Protein AF-B7MZT2-F1 (afdb_monomer_lite)

Radius of gyration: 22.97 Å; chains: 1; bounding box: 51×33×62 Å

Secondary structure (DSSP, 8-state):
-HHHHS--EEEEEEETTTEEEEEEESSS--TTS-SEE----------EETTEE--HHHHHHHHH--SHHHHHHHHHHTT--EEHHHHHHTS--S-HHHHHHHHHHTT---EEEEEEEEETTTTEEEEEEEEE-

Structure (mmCIF, N/CA/C/O backbone):
data_AF-B7MZT2-F1
#
_entry.id   AF-B7MZT2-F1
#
loop_
_atom_site.group_PDB
_atom_site.id
_atom_site.type_symbol
_atom_site.label_atom_id
_atom_site.label_alt_id
_atom_site.label_comp_id
_atom_site.label_asym_id
_atom_site.label_entity_id
_atom_site.label_seq_id
_atom_site.pdbx_PDB_ins_code
_atom_site.Cartn_x
_atom_site.Cartn_y
_atom_site.Cartn_z
_atom_site.occupancy
_atom_site.B_iso_or_equiv
_atom_site.auth_seq_id
_atom_site.auth_comp_id
_atom_site.auth_asym_id
_atom_site.auth_atom_id
_atom_site.pdbx_PDB_model_num
ATOM 1 N N . MET A 1 1 ? 39.550 -7.550 -25.923 1.00 56.19 1 MET A N 1
ATOM 2 C CA . MET A 1 1 ? 38.409 -6.864 -25.255 1.00 56.19 1 MET A CA 1
ATOM 3 C C . MET A 1 1 ? 37.109 -7.409 -25.860 1.00 56.19 1 MET A C 1
ATOM 5 O O . MET A 1 1 ? 37.140 -7.743 -27.030 1.00 56.19 1 MET A O 1
ATOM 9 N N . LEU A 1 2 ? 35.977 -7.519 -25.142 1.00 63.22 2 LEU A N 1
ATOM 10 C CA . LEU A 1 2 ? 34.744 -8.195 -25.635 1.00 63.22 2 LEU A CA 1
ATOM 11 C C . LEU A 1 2 ? 34.252 -7.719 -27.030 1.00 63.22 2 LEU A C 1
ATOM 13 O O . LEU A 1 2 ? 33.671 -8.492 -27.779 1.00 63.22 2 LEU A O 1
ATOM 17 N N . ARG A 1 3 ? 34.524 -6.456 -27.392 1.00 59.97 3 ARG A N 1
ATOM 18 C CA . ARG A 1 3 ? 34.238 -5.862 -28.716 1.00 59.97 3 ARG A CA 1
ATOM 19 C C . ARG A 1 3 ? 35.099 -6.381 -29.872 1.00 59.97 3 ARG A C 1
ATOM 21 O O . ARG A 1 3 ? 34.714 -6.207 -31.014 1.00 59.97 3 ARG A O 1
ATOM 28 N N . GLU A 1 4 ? 36.282 -6.909 -29.585 1.00 64.94 4 GLU A N 1
ATOM 29 C CA . GLU A 1 4 ? 37.230 -7.399 -30.599 1.00 64.94 4 GLU A CA 1
ATOM 30 C C . GLU A 1 4 ? 36.979 -8.873 -30.931 1.00 64.94 4 GLU A C 1
ATOM 32 O O . GLU A 1 4 ? 37.380 -9.351 -31.983 1.00 64.94 4 GLU A O 1
ATOM 37 N N . GLU A 1 5 ? 36.316 -9.591 -30.025 1.00 78.38 5 GLU A N 1
ATOM 38 C CA . GLU A 1 5 ? 36.052 -11.026 -30.133 1.00 78.38 5 GLU A CA 1
ATOM 39 C C . GLU A 1 5 ? 34.662 -11.316 -30.733 1.00 78.38 5 GLU A C 1
ATOM 41 O O . GLU A 1 5 ? 34.423 -12.396 -31.265 1.00 78.38 5 GLU A O 1
ATOM 46 N N . TRP A 1 6 ? 33.745 -10.343 -30.679 1.00 72.75 6 TRP A N 1
ATOM 47 C CA . TRP A 1 6 ? 32.377 -10.448 -31.187 1.00 72.75 6 TRP A CA 1
ATOM 48 C C . TRP A 1 6 ? 32.086 -9.235 -32.074 1.00 72.75 6 TRP A C 1
ATOM 50 O O . TRP A 1 6 ? 32.401 -8.111 -31.686 1.00 72.75 6 TRP A O 1
ATOM 60 N N . ASP A 1 7 ? 31.459 -9.445 -33.235 1.00 80.75 7 ASP A N 1
ATOM 61 C CA . ASP A 1 7 ? 31.070 -8.368 -34.159 1.00 80.75 7 ASP A CA 1
ATOM 62 C C . ASP A 1 7 ? 29.879 -7.566 -33.595 1.00 80.75 7 ASP A C 1
ATOM 64 O O . ASP A 1 7 ? 28.713 -7.746 -33.958 1.00 80.75 7 ASP A O 1
ATOM 68 N N . ILE A 1 8 ? 30.169 -6.734 -32.592 1.00 86.69 8 ILE A N 1
ATOM 69 C CA . ILE A 1 8 ? 29.177 -5.939 -31.872 1.00 86.69 8 ILE A CA 1
ATOM 70 C C . ILE A 1 8 ? 28.929 -4.646 -32.641 1.00 86.69 8 ILE A C 1
ATOM 72 O O . ILE A 1 8 ? 29.749 -3.727 -32.660 1.00 86.69 8 ILE A O 1
ATOM 76 N N . SER A 1 9 ? 27.724 -4.531 -33.180 1.00 88.81 9 SER A N 1
ATOM 77 C CA . SER A 1 9 ? 27.228 -3.305 -33.792 1.00 88.81 9 SER A CA 1
ATOM 78 C C . SER A 1 9 ? 26.638 -2.364 -32.735 1.00 88.81 9 SER A C 1
ATOM 80 O O . SER A 1 9 ? 26.063 -2.802 -31.734 1.00 88.81 9 SER A O 1
ATOM 82 N N . GLN A 1 10 ? 26.765 -1.053 -32.955 1.00 90.56 10 GLN A N 1
ATOM 83 C CA . GLN A 1 10 ? 26.242 -0.022 -32.052 1.00 90.56 10 GLN A CA 1
ATOM 84 C C . GLN A 1 10 ? 25.415 1.036 -32.791 1.00 90.56 10 GLN A C 1
ATOM 86 O O . GLN A 1 10 ? 25.746 1.419 -33.912 1.00 90.56 10 GLN A O 1
ATOM 91 N N . LYS A 1 11 ? 24.367 1.547 -32.137 1.00 92.94 11 LYS A N 1
ATOM 92 C CA . LYS A 1 11 ? 23.543 2.667 -32.620 1.00 92.94 11 LYS A CA 1
ATOM 93 C C . LYS A 1 11 ? 23.320 3.677 -31.500 1.00 92.94 11 LYS A C 1
ATOM 95 O O . LYS A 1 11 ? 23.052 3.286 -30.365 1.00 92.94 11 LYS A O 1
ATOM 100 N N . ASN A 1 12 ? 23.416 4.967 -31.813 1.00 93.81 12 ASN A N 1
ATOM 101 C CA . ASN A 1 12 ? 23.066 6.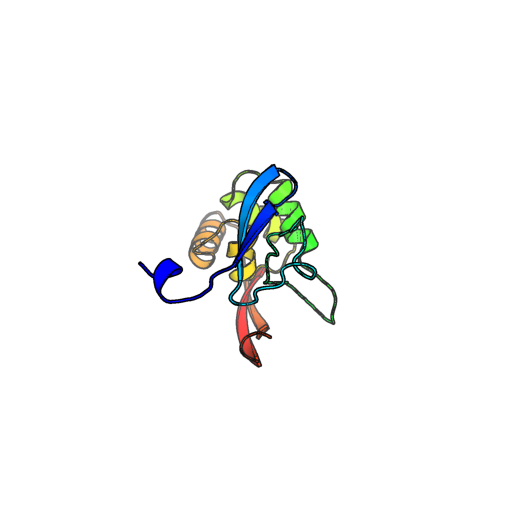030 -30.870 1.00 93.81 12 ASN A CA 1
ATOM 102 C C . ASN A 1 12 ? 21.557 6.030 -30.612 1.00 93.81 12 ASN A C 1
ATOM 104 O O . ASN A 1 12 ? 20.775 5.850 -31.542 1.00 93.81 12 ASN A O 1
ATOM 108 N N . ALA A 1 13 ? 21.158 6.253 -29.363 1.00 93.62 13 ALA A N 1
ATOM 109 C CA . ALA A 1 13 ? 19.755 6.317 -28.979 1.00 93.62 13 ALA A CA 1
ATOM 110 C C . ALA A 1 13 ? 19.504 7.386 -27.912 1.00 93.62 13 ALA A C 1
ATOM 112 O O . ALA A 1 13 ? 20.382 7.713 -27.103 1.00 93.62 13 ALA A O 1
ATOM 113 N N . VAL A 1 14 ? 18.278 7.905 -27.898 1.00 95.12 14 VAL A N 1
ATOM 114 C CA . VAL A 1 14 ? 17.786 8.839 -26.884 1.00 95.12 14 VAL A CA 1
ATOM 115 C C . VAL A 1 14 ? 16.881 8.101 -25.905 1.00 95.12 14 VAL A C 1
ATOM 117 O O . VAL A 1 14 ? 15.954 7.390 -26.283 1.00 95.12 14 VAL A O 1
ATOM 120 N N . PHE A 1 15 ? 17.132 8.292 -24.617 1.00 89.88 15 PHE A N 1
ATOM 121 C CA . PHE A 1 15 ? 16.386 7.684 -23.527 1.00 89.88 15 PHE A CA 1
ATOM 122 C C . PHE A 1 15 ? 15.559 8.738 -22.797 1.00 89.88 15 PHE A C 1
ATOM 124 O O . PHE A 1 15 ? 16.097 9.751 -22.335 1.00 89.88 15 PHE A O 1
ATOM 131 N N . ASN A 1 16 ? 14.256 8.481 -22.658 1.00 89.56 16 ASN A N 1
ATOM 132 C CA . ASN A 1 16 ? 13.301 9.355 -21.967 1.00 89.56 16 ASN A CA 1
ATOM 133 C C . ASN A 1 16 ? 13.365 10.815 -22.438 1.00 89.56 16 ASN A C 1
ATOM 135 O O . ASN A 1 16 ? 13.248 11.730 -21.623 1.00 89.56 16 ASN A O 1
ATOM 139 N N . ASP A 1 17 ? 13.607 11.009 -23.738 1.00 88.69 17 ASP A N 1
ATOM 140 C CA . ASP A 1 17 ? 13.710 12.308 -24.412 1.00 88.69 17 ASP A CA 1
ATOM 141 C C . ASP A 1 17 ? 14.777 13.257 -23.811 1.00 88.69 17 ASP A C 1
ATOM 143 O O . ASP A 1 17 ? 14.765 14.457 -24.070 1.00 88.69 17 ASP A O 1
ATOM 147 N N . LYS A 1 18 ? 15.699 12.740 -22.980 1.00 87.25 18 LYS A N 1
ATOM 148 C CA . LYS A 1 18 ? 16.632 13.563 -22.183 1.00 87.25 18 LYS A CA 1
ATOM 149 C C . LYS A 1 18 ? 18.064 13.051 -22.144 1.00 87.25 18 LYS A C 1
ATOM 151 O O . LYS A 1 18 ? 18.987 13.847 -22.007 1.00 87.25 18 LYS A O 1
ATOM 156 N N . ARG A 1 19 ? 18.273 11.734 -22.198 1.00 85.62 19 ARG A N 1
ATOM 157 C CA . ARG A 1 19 ? 19.596 11.132 -21.996 1.00 85.62 19 ARG A CA 1
ATOM 158 C C . ARG A 1 19 ? 20.087 10.487 -23.282 1.00 85.62 19 ARG A C 1
ATOM 160 O O . ARG A 1 19 ? 19.465 9.553 -23.771 1.00 85.62 19 ARG A O 1
ATOM 167 N N . PHE A 1 20 ? 21.221 10.952 -23.792 1.00 88.81 20 PHE A N 1
ATOM 168 C CA . PHE A 1 20 ? 21.914 10.300 -24.900 1.00 88.81 20 PHE A CA 1
ATOM 169 C C . PHE A 1 20 ? 22.658 9.053 -24.417 1.00 88.81 20 PHE A C 1
ATOM 171 O O . PHE A 1 20 ? 23.242 9.040 -23.330 1.00 88.81 20 PHE A O 1
ATOM 178 N N . GLY A 1 21 ? 22.642 8.006 -25.234 1.00 89.94 21 GLY A N 1
ATOM 179 C CA . GLY A 1 21 ? 23.441 6.804 -25.033 1.00 89.94 21 GLY A CA 1
ATOM 180 C C . GLY A 1 21 ? 23.540 5.985 -26.316 1.00 89.94 21 GLY A C 1
ATOM 181 O O . GLY A 1 21 ? 23.298 6.492 -27.410 1.00 89.94 21 GLY A O 1
ATOM 182 N N . CYS A 1 22 ? 23.896 4.711 -26.182 1.00 91.12 22 CYS A N 1
ATOM 183 C CA . CYS A 1 22 ? 23.990 3.784 -27.304 1.00 91.12 22 CYS A CA 1
ATOM 184 C C . CYS A 1 22 ? 23.369 2.430 -26.958 1.00 91.12 22 CYS A C 1
ATOM 186 O O . CYS A 1 22 ? 23.353 2.011 -25.798 1.00 91.12 22 CYS A O 1
ATOM 188 N N . VAL A 1 23 ? 22.855 1.760 -27.985 1.00 89.50 23 VAL A N 1
ATOM 189 C CA . VAL A 1 23 ? 22.386 0.377 -27.932 1.00 89.50 23 VAL A CA 1
ATOM 190 C C . VAL A 1 23 ? 23.389 -0.497 -28.665 1.00 89.50 23 VAL A C 1
ATOM 192 O O . VAL A 1 23 ? 23.812 -0.168 -29.773 1.00 89.50 23 VAL A O 1
ATOM 195 N N . TYR A 1 24 ? 23.742 -1.613 -28.034 1.00 90.06 24 TYR A N 1
ATOM 196 C CA . TYR A 1 24 ? 24.623 -2.637 -28.578 1.00 90.06 24 TYR A CA 1
ATOM 197 C C . TYR A 1 24 ? 23.813 -3.829 -29.072 1.00 90.06 24 TYR A C 1
ATOM 199 O O . TYR A 1 24 ? 22.808 -4.198 -28.465 1.00 90.06 24 TYR A O 1
ATOM 207 N N . SER A 1 25 ? 24.258 -4.443 -30.161 1.00 85.38 25 SER A N 1
ATOM 208 C CA . SER A 1 25 ? 23.606 -5.601 -30.761 1.00 85.38 25 SER A CA 1
ATOM 209 C C . SER A 1 25 ? 24.641 -6.530 -31.377 1.00 85.38 25 SER A C 1
ATOM 211 O O . SER A 1 25 ? 25.619 -6.077 -31.963 1.00 85.38 25 SER A O 1
ATOM 213 N N . LEU A 1 26 ? 24.379 -7.833 -31.296 1.00 87.62 26 LEU A N 1
ATOM 214 C CA . LEU A 1 26 ? 25.132 -8.859 -32.026 1.00 87.62 26 LEU A CA 1
ATOM 215 C C . LEU A 1 26 ? 24.684 -8.987 -33.491 1.00 87.62 26 LEU A C 1
ATOM 217 O O . LEU A 1 26 ? 25.251 -9.757 -34.256 1.00 87.62 26 LEU A O 1
ATOM 221 N N . LYS A 1 27 ? 23.620 -8.278 -33.884 1.00 85.56 27 LYS A N 1
ATOM 222 C CA . LYS A 1 27 ? 23.162 -8.215 -35.274 1.00 85.56 27 LYS A CA 1
ATOM 223 C C . LYS A 1 27 ? 23.875 -7.077 -35.992 1.00 85.56 27 LYS A C 1
ATOM 225 O O . LYS A 1 27 ? 23.809 -5.946 -35.518 1.00 85.56 27 LYS A O 1
ATOM 230 N N . ALA A 1 28 ? 24.409 -7.368 -37.177 1.00 82.69 28 ALA A N 1
ATOM 231 C CA . ALA A 1 28 ? 25.021 -6.377 -38.062 1.00 82.69 28 ALA A CA 1
ATOM 232 C C . ALA A 1 28 ? 24.039 -5.271 -38.497 1.00 82.69 28 ALA A C 1
ATOM 234 O O . ALA A 1 28 ? 24.395 -4.100 -38.598 1.00 82.69 28 ALA A O 1
ATOM 235 N N . SER A 1 29 ? 22.770 -5.625 -38.736 1.00 87.88 29 SER A N 1
ATOM 236 C CA . SER A 1 29 ? 21.737 -4.643 -39.083 1.00 87.88 29 SER A CA 1
ATOM 237 C C . SER A 1 29 ? 21.049 -4.095 -37.838 1.00 87.88 29 SER A C 1
ATOM 239 O O . SER A 1 29 ? 20.490 -4.847 -37.036 1.00 87.88 29 SER A O 1
ATOM 241 N N . LEU A 1 30 ? 21.029 -2.765 -37.731 1.00 88.12 30 LEU A N 1
ATOM 242 C CA . LEU A 1 30 ? 20.357 -2.017 -36.662 1.00 88.12 30 LEU A CA 1
ATOM 243 C C . LEU A 1 30 ? 19.113 -1.263 -37.161 1.00 88.12 30 LEU A C 1
ATOM 245 O O . LEU A 1 30 ? 18.580 -0.410 -36.458 1.00 88.12 30 LEU A O 1
ATOM 249 N N . SER A 1 31 ? 18.637 -1.575 -38.369 1.00 88.06 31 SER A N 1
ATOM 250 C CA . SER A 1 31 ? 17.462 -0.935 -38.986 1.00 88.06 31 SER A CA 1
ATOM 251 C C . SER A 1 31 ? 16.182 -1.088 -38.155 1.00 88.06 31 SER A C 1
ATOM 253 O O . SER A 1 31 ? 15.376 -0.167 -38.091 1.00 88.06 31 SER A O 1
ATOM 255 N N . SER A 1 32 ? 16.023 -2.216 -37.458 1.00 88.19 32 SER A N 1
ATOM 256 C CA . SER A 1 32 ? 14.892 -2.474 -36.561 1.00 88.19 32 SER A CA 1
ATOM 257 C C . SER A 1 32 ? 15.083 -1.920 -35.143 1.00 88.19 32 SER A C 1
ATOM 259 O O . SER A 1 32 ? 14.216 -2.120 -34.295 1.00 88.19 32 SER A O 1
ATOM 261 N N 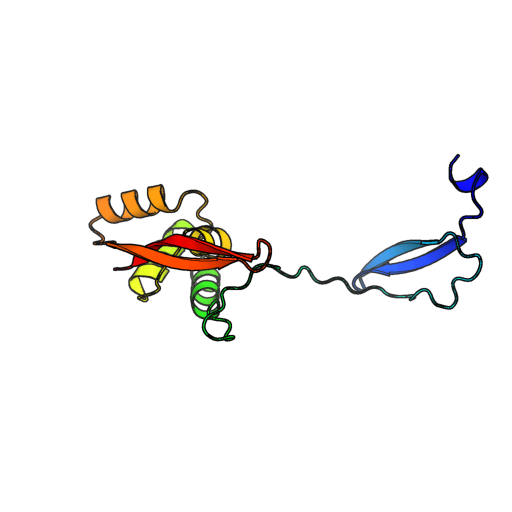. VAL A 1 33 ? 16.235 -1.314 -34.835 1.00 89.19 33 VAL A N 1
ATOM 262 C CA . VAL A 1 33 ? 16.544 -0.780 -33.501 1.00 89.19 33 VAL A CA 1
ATOM 263 C C . VAL A 1 33 ? 15.988 0.644 -33.400 1.00 89.19 33 VAL A C 1
ATOM 265 O O . VAL A 1 33 ? 16.392 1.493 -34.198 1.00 89.19 33 VAL A O 1
ATOM 268 N N . PRO A 1 34 ? 15.091 0.938 -32.442 1.00 91.88 34 PRO A N 1
ATOM 269 C CA . PRO A 1 34 ? 14.541 2.280 -32.253 1.00 91.88 34 PRO A CA 1
ATOM 270 C C . PRO A 1 34 ? 15.612 3.348 -32.001 1.00 91.88 34 PRO A C 1
ATOM 272 O O . PRO A 1 34 ? 16.605 3.092 -31.322 1.00 91.88 34 PRO A O 1
ATOM 275 N N . ASP A 1 35 ? 15.377 4.566 -32.493 1.00 92.44 35 ASP A N 1
ATOM 276 C CA . ASP A 1 35 ? 16.209 5.741 -32.177 1.00 92.44 35 ASP A CA 1
ATOM 277 C C . ASP A 1 35 ? 15.914 6.306 -30.780 1.00 92.44 35 ASP A C 1
ATOM 279 O O . ASP A 1 35 ? 16.771 6.929 -30.151 1.00 92.44 35 ASP A O 1
ATOM 283 N N . THR A 1 36 ? 14.706 6.050 -30.273 1.00 93.31 36 THR A N 1
ATOM 284 C CA . THR A 1 36 ? 14.227 6.575 -28.994 1.00 93.31 36 THR A CA 1
ATOM 285 C C . 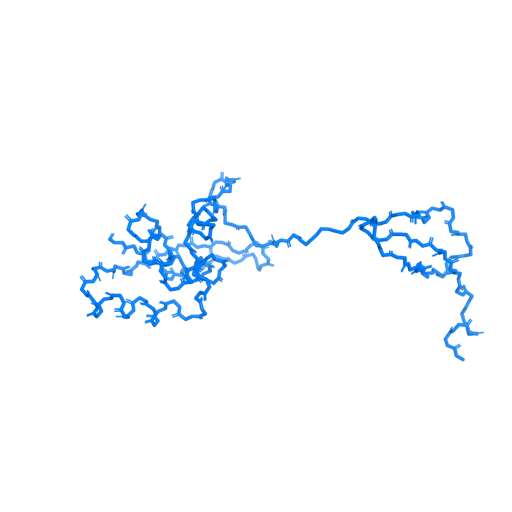THR A 1 36 ? 13.593 5.474 -28.158 1.00 93.31 36 THR A C 1
ATOM 287 O O . THR A 1 36 ? 12.743 4.719 -28.629 1.00 93.31 36 THR A O 1
ATOM 290 N N . TYR A 1 37 ? 13.964 5.432 -26.882 1.00 90.00 37 TYR A N 1
ATOM 291 C CA . TYR A 1 37 ? 13.404 4.532 -25.882 1.00 90.00 37 TYR A CA 1
ATOM 292 C C . TYR A 1 37 ? 12.706 5.334 -24.788 1.00 90.00 37 TYR A C 1
ATOM 294 O O . TYR A 1 37 ? 13.274 6.268 -24.216 1.00 90.00 37 TYR A O 1
ATOM 302 N N . ARG A 1 38 ? 11.479 4.927 -24.452 1.00 87.94 38 ARG A N 1
ATOM 303 C CA . ARG A 1 38 ? 10.719 5.472 -23.324 1.00 87.94 38 ARG A CA 1
ATOM 304 C C . ARG A 1 38 ? 10.549 4.409 -22.250 1.00 87.94 38 ARG A C 1
ATOM 306 O O . ARG A 1 38 ? 9.897 3.391 -22.460 1.00 87.94 38 ARG A O 1
ATOM 313 N N . TYR A 1 39 ? 11.121 4.680 -21.089 1.00 80.50 39 TYR A N 1
ATOM 314 C CA . TYR A 1 39 ? 10.978 3.904 -19.872 1.00 80.50 39 TYR A CA 1
ATOM 315 C C . TYR A 1 39 ? 10.162 4.700 -18.861 1.00 80.50 39 TYR A C 1
ATOM 317 O O . TYR A 1 39 ? 10.477 5.848 -18.548 1.00 80.50 39 TYR A O 1
ATOM 325 N N . HIS A 1 40 ? 9.151 4.057 -18.289 1.00 72.25 40 HIS A N 1
ATOM 326 C CA . HIS A 1 40 ? 8.446 4.570 -17.126 1.00 72.25 40 HIS A CA 1
ATOM 327 C C . HIS A 1 40 ? 8.657 3.615 -15.953 1.00 72.25 40 HIS A C 1
ATOM 329 O O . HIS A 1 40 ? 8.559 2.395 -16.107 1.00 72.25 40 HIS A O 1
ATOM 335 N N . LEU A 1 41 ? 8.946 4.168 -14.776 1.00 56.69 41 LEU A N 1
ATOM 336 C CA . LEU A 1 41 ? 8.972 3.394 -13.545 1.00 56.69 41 LEU A CA 1
ATOM 337 C C . LEU A 1 41 ? 7.531 3.018 -13.191 1.00 56.69 41 LEU A C 1
ATOM 339 O O . LEU A 1 41 ? 6.803 3.808 -12.603 1.00 56.69 41 LEU A O 1
ATOM 343 N N . SER A 1 42 ? 7.110 1.807 -13.544 1.00 60.34 42 SER A N 1
ATOM 344 C CA . SER A 1 42 ? 5.848 1.275 -13.037 1.00 60.34 42 SER A CA 1
ATOM 345 C C . SER A 1 42 ? 6.074 0.754 -11.623 1.00 60.34 42 SER A C 1
ATOM 347 O O . SER A 1 42 ? 6.851 -0.182 -11.426 1.00 60.34 42 SER A O 1
ATOM 349 N N . HIS A 1 43 ? 5.343 1.287 -10.644 1.00 55.00 43 HIS A N 1
ATOM 350 C CA . HIS A 1 43 ? 5.126 0.573 -9.389 1.00 55.00 43 HIS A CA 1
ATOM 351 C C . HIS A 1 43 ? 4.377 -0.721 -9.745 1.00 55.00 43 HIS A C 1
ATOM 353 O O . HIS A 1 43 ? 3.202 -0.693 -10.100 1.00 55.00 43 HIS A O 1
ATOM 359 N N . ARG A 1 44 ? 5.088 -1.853 -9.796 1.00 67.31 44 ARG A N 1
ATOM 360 C CA . ARG A 1 44 ? 4.539 -3.132 -10.294 1.00 67.31 44 ARG A CA 1
ATOM 361 C C . ARG A 1 44 ? 3.507 -3.756 -9.353 1.00 67.31 44 ARG A C 1
ATOM 363 O O . ARG A 1 44 ? 2.811 -4.683 -9.753 1.00 67.31 44 ARG A O 1
ATOM 370 N N . ILE A 1 45 ? 3.397 -3.242 -8.130 1.00 76.94 45 ILE A N 1
ATOM 371 C CA . ILE A 1 45 ? 2.477 -3.739 -7.112 1.00 76.94 45 ILE A CA 1
ATOM 372 C C . ILE A 1 45 ? 1.225 -2.864 -7.123 1.00 76.94 45 ILE A C 1
ATOM 374 O O . ILE A 1 45 ? 1.304 -1.644 -6.984 1.00 76.94 45 ILE A O 1
ATOM 378 N N . ARG A 1 46 ? 0.068 -3.500 -7.322 1.00 84.81 46 ARG A N 1
ATOM 379 C CA . ARG A 1 46 ? -1.246 -2.851 -7.380 1.00 84.81 46 ARG A CA 1
ATOM 380 C C . ARG A 1 46 ? -2.139 -3.423 -6.289 1.00 84.81 46 ARG A C 1
ATOM 382 O O . ARG A 1 46 ? -2.173 -4.635 -6.106 1.00 84.81 46 ARG A O 1
ATOM 389 N N . ARG A 1 47 ? -2.890 -2.554 -5.611 1.00 89.00 47 ARG A N 1
ATOM 390 C CA . ARG A 1 47 ? -3.994 -2.963 -4.739 1.00 89.00 47 ARG A CA 1
ATOM 391 C C . ARG A 1 47 ? -5.248 -3.110 -5.595 1.00 89.00 47 ARG A C 1
ATOM 393 O O . ARG A 1 47 ? -5.669 -2.127 -6.207 1.00 89.00 47 ARG A O 1
ATOM 400 N N . VAL A 1 48 ? -5.799 -4.319 -5.659 1.00 90.25 48 VAL A N 1
ATOM 401 C CA . VAL A 1 48 ? -6.952 -4.636 -6.507 1.00 90.25 48 VAL A CA 1
ATOM 402 C C . VAL A 1 48 ? -7.993 -5.421 -5.715 1.00 90.25 48 VAL A C 1
ATOM 404 O O . VAL A 1 48 ? -7.637 -6.361 -5.009 1.00 90.25 48 VAL A O 1
ATOM 407 N N . VAL A 1 49 ? -9.265 -5.057 -5.863 1.00 88.12 49 VAL A N 1
ATOM 408 C CA . VAL A 1 49 ? -10.420 -5.814 -5.358 1.00 88.12 49 VAL A CA 1
ATOM 409 C C . VAL A 1 49 ? -11.400 -5.967 -6.515 1.00 88.12 49 VAL A C 1
ATOM 411 O O . VAL A 1 49 ? -11.725 -4.976 -7.154 1.00 88.12 49 VAL A O 1
ATOM 414 N N . GLY A 1 50 ? -11.826 -7.194 -6.836 1.00 84.06 50 GLY A N 1
ATOM 415 C CA . GLY A 1 50 ? -12.794 -7.426 -7.920 1.00 84.06 50 GLY A CA 1
ATOM 416 C C . GLY A 1 50 ? -12.388 -6.822 -9.276 1.00 84.06 50 GLY A C 1
ATOM 417 O O . GLY A 1 50 ? -13.234 -6.282 -9.972 1.00 84.06 50 GLY A O 1
ATOM 418 N N . ASN A 1 51 ? -11.097 -6.878 -9.632 1.00 84.50 51 ASN A N 1
ATOM 419 C CA . ASN A 1 51 ? -10.468 -6.226 -10.800 1.00 84.50 51 ASN A CA 1
ATOM 420 C C . ASN A 1 51 ? -10.377 -4.689 -10.783 1.00 84.50 51 ASN A C 1
ATOM 422 O O . ASN A 1 51 ? -9.798 -4.109 -11.703 1.00 84.50 51 ASN A O 1
ATOM 426 N N . GLU A 1 52 ? -10.831 -4.022 -9.728 1.00 89.50 52 GLU A N 1
ATOM 427 C CA . GLU A 1 52 ? -10.738 -2.569 -9.599 1.00 89.50 52 GLU A CA 1
ATOM 428 C C . GLU A 1 52 ? -9.508 -2.144 -8.798 1.00 89.50 52 GLU A C 1
ATOM 430 O O . GLU A 1 52 ? -9.177 -2.733 -7.770 1.00 89.50 52 GLU A O 1
ATOM 435 N N . ASN A 1 53 ? -8.819 -1.093 -9.250 1.00 89.06 53 ASN A N 1
ATOM 436 C CA . ASN A 1 53 ? -7.704 -0.519 -8.504 1.00 89.06 53 ASN A CA 1
ATOM 437 C C . ASN A 1 53 ? -8.228 0.298 -7.317 1.00 89.06 53 ASN A C 1
ATOM 439 O O . ASN A 1 53 ? -8.754 1.393 -7.494 1.00 89.06 53 ASN A O 1
ATOM 443 N N . THR A 1 54 ? -7.997 -0.193 -6.102 1.00 92.12 54 THR A N 1
ATOM 444 C CA . THR A 1 54 ? -8.477 0.445 -4.869 1.00 92.12 54 THR A CA 1
ATOM 445 C C . THR A 1 54 ? -7.370 1.199 -4.121 1.00 92.12 54 THR A C 1
ATOM 447 O O . THR A 1 54 ? -7.478 1.417 -2.916 1.00 92.12 54 THR A O 1
ATOM 450 N N . SER A 1 55 ? -6.260 1.551 -4.784 1.00 92.44 55 SER A N 1
ATOM 451 C CA . SER A 1 55 ? -5.142 2.276 -4.147 1.00 92.44 55 SER A CA 1
ATOM 452 C C . SER A 1 55 ? -5.349 3.793 -4.062 1.00 92.44 55 SER A C 1
ATOM 454 O O . SER A 1 55 ? -4.608 4.462 -3.344 1.00 92.44 55 SER A O 1
ATOM 456 N N . LEU A 1 56 ? -6.342 4.343 -4.772 1.00 93.38 56 LEU A N 1
ATOM 457 C CA . LEU A 1 56 ? -6.549 5.790 -4.892 1.00 93.38 56 LEU A CA 1
ATOM 458 C C . LEU A 1 56 ? -6.678 6.519 -3.538 1.00 93.38 56 LEU A C 1
ATOM 460 O O . LEU A 1 56 ? -5.964 7.509 -3.371 1.00 93.38 56 LEU A O 1
ATOM 464 N N . PRO A 1 57 ? -7.462 6.034 -2.551 1.00 95.12 57 PRO A N 1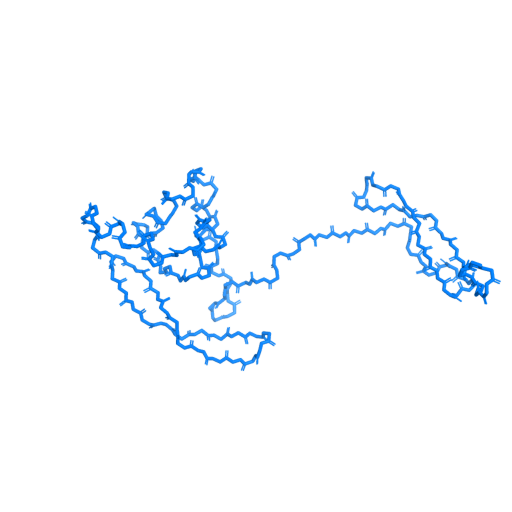
ATOM 465 C CA . PRO A 1 57 ? -7.582 6.724 -1.264 1.00 95.12 57 PRO A CA 1
ATOM 466 C C . PRO A 1 57 ? -6.239 6.841 -0.534 1.00 95.12 57 PRO A C 1
ATOM 468 O O . PRO A 1 57 ? -5.869 7.906 -0.055 1.00 95.12 57 PRO A O 1
ATOM 471 N N . TYR A 1 58 ? -5.432 5.777 -0.536 1.00 94.69 58 TYR A N 1
ATOM 472 C CA . TYR A 1 58 ? -4.102 5.775 0.084 1.00 94.69 58 TYR A CA 1
ATOM 473 C C . TYR A 1 58 ? -3.137 6.737 -0.621 1.00 94.69 58 TYR A C 1
ATOM 475 O O . TYR A 1 58 ? -2.344 7.424 0.026 1.00 94.69 58 TYR A O 1
ATOM 483 N N . GLN A 1 59 ? -3.217 6.825 -1.952 1.00 93.19 59 GLN A N 1
ATOM 484 C CA . GLN A 1 59 ? -2.431 7.788 -2.725 1.00 93.19 59 GLN A CA 1
ATOM 485 C C . GLN A 1 59 ? -2.826 9.235 -2.419 1.00 93.19 59 GLN A C 1
ATOM 487 O O . GLN A 1 59 ? -1.944 10.090 -2.363 1.00 93.19 59 GLN A O 1
ATOM 492 N N . GLN A 1 60 ? -4.117 9.513 -2.222 1.00 94.56 60 GLN A N 1
ATOM 493 C CA . GLN A 1 60 ? -4.601 10.841 -1.836 1.00 94.56 60 GLN A CA 1
ATOM 494 C C . GLN A 1 60 ? -4.042 11.242 -0.469 1.00 94.56 60 GLN A C 1
ATOM 496 O O . GLN A 1 60 ? -3.383 12.275 -0.376 1.00 94.56 60 GLN A O 1
ATOM 501 N N . VAL A 1 61 ? -4.134 10.363 0.537 1.00 94.88 61 VAL A N 1
ATOM 502 C CA . VAL A 1 61 ? -3.526 10.603 1.861 1.00 94.88 61 VAL A CA 1
ATOM 503 C C . VAL A 1 61 ? -2.027 10.895 1.748 1.00 94.88 61 VAL A C 1
ATOM 505 O O . VAL A 1 61 ? -1.520 11.832 2.361 1.00 94.88 61 VAL A O 1
ATOM 508 N N . ALA A 1 62 ? -1.299 10.128 0.932 1.00 92.50 62 ALA A N 1
ATOM 509 C CA . ALA A 1 62 ? 0.137 10.329 0.742 1.00 92.50 62 ALA A CA 1
ATOM 510 C C . ALA A 1 62 ? 0.496 11.660 0.054 1.00 92.50 62 ALA A C 1
ATOM 512 O O . ALA A 1 62 ? 1.604 12.164 0.255 1.00 92.50 62 ALA A O 1
ATOM 513 N N . ARG A 1 63 ? -0.413 12.216 -0.758 1.00 92.19 63 ARG A N 1
ATOM 514 C CA . ARG A 1 63 ? -0.258 13.524 -1.413 1.00 92.19 63 ARG A CA 1
ATOM 515 C C . ARG A 1 63 ? -0.591 14.677 -0.472 1.00 92.19 63 ARG A C 1
ATOM 517 O O . ARG A 1 63 ? 0.108 15.686 -0.495 1.00 92.19 63 ARG A O 1
ATOM 524 N N . GLU A 1 64 ? -1.637 14.527 0.332 1.00 93.25 64 GLU A N 1
ATOM 525 C CA . GLU A 1 64 ? -2.150 15.578 1.215 1.00 93.25 64 GLU A CA 1
ATOM 526 C C . GLU A 1 64 ? -1.314 15.722 2.490 1.00 93.25 64 GLU A C 1
ATOM 528 O O . GLU A 1 64 ? -1.022 16.834 2.932 1.00 93.25 64 GLU A O 1
ATOM 533 N N . VAL A 1 65 ? -0.857 14.603 3.055 1.00 93.62 65 VAL A N 1
ATOM 534 C CA . VAL A 1 65 ? -0.140 14.589 4.331 1.00 93.62 65 VAL A CA 1
ATOM 535 C C . VAL A 1 65 ? 1.359 14.429 4.087 1.00 93.62 65 VAL A C 1
ATOM 537 O O . VAL A 1 65 ? 1.844 13.391 3.629 1.00 93.62 65 VAL A O 1
ATOM 540 N N . LYS A 1 66 ? 2.141 15.464 4.413 1.00 87.81 66 LYS A N 1
ATOM 541 C CA . LYS A 1 66 ? 3.598 15.453 4.188 1.00 87.81 66 LYS A CA 1
ATOM 542 C C . LYS A 1 66 ? 4.332 14.495 5.124 1.00 87.81 66 LYS A C 1
ATOM 544 O O . LYS A 1 66 ? 5.213 13.773 4.661 1.00 87.81 66 LYS A O 1
ATOM 549 N N . ALA A 1 67 ? 3.987 14.476 6.412 1.00 88.81 67 ALA A N 1
ATOM 550 C CA . ALA A 1 67 ? 4.683 13.660 7.399 1.00 88.81 67 ALA A CA 1
ATOM 551 C C . ALA A 1 67 ? 4.276 12.176 7.275 1.00 88.81 67 ALA A C 1
ATOM 553 O O . ALA A 1 67 ? 3.103 11.853 7.463 1.00 88.81 67 ALA A O 1
ATOM 554 N N . PRO A 1 68 ? 5.217 11.241 7.028 1.00 83.06 68 PRO A N 1
ATOM 555 C CA . PRO A 1 68 ? 4.891 9.823 6.847 1.00 83.06 68 PRO A CA 1
ATOM 556 C C . PRO A 1 68 ? 4.085 9.224 8.009 1.00 83.06 68 PRO A C 1
ATOM 558 O O . PRO A 1 68 ? 3.084 8.544 7.806 1.00 83.06 68 PRO A O 1
ATOM 561 N N . ARG A 1 69 ? 4.459 9.558 9.250 1.00 77.75 69 ARG A N 1
ATOM 562 C CA . ARG A 1 69 ? 3.787 9.049 10.458 1.00 77.75 69 ARG A CA 1
ATOM 563 C C . ARG A 1 69 ? 2.334 9.513 10.590 1.00 77.75 69 ARG A C 1
ATOM 565 O O . ARG A 1 69 ? 1.514 8.766 11.111 1.00 77.75 69 ARG A O 1
ATOM 572 N N . GLU A 1 70 ? 2.010 10.708 10.105 1.00 92.25 70 GLU A N 1
ATOM 573 C CA . GLU A 1 70 ? 0.646 11.247 10.159 1.00 92.25 70 GLU A CA 1
ATOM 574 C C . GLU A 1 70 ? -0.264 10.602 9.111 1.00 92.25 70 GLU A C 1
ATOM 576 O O . GLU A 1 70 ? -1.464 10.480 9.337 1.00 92.25 70 GLU A O 1
ATOM 581 N N . ARG A 1 71 ? 0.299 10.100 8.003 1.00 95.88 71 ARG A N 1
ATOM 582 C CA . ARG A 1 71 ? -0.471 9.420 6.949 1.00 95.88 71 ARG A CA 1
ATOM 583 C C . ARG A 1 71 ? -1.198 8.184 7.462 1.00 95.88 71 ARG A C 1
ATOM 585 O O . ARG A 1 71 ? -2.319 7.937 7.040 1.00 95.88 71 ARG A O 1
ATOM 592 N N . LEU A 1 72 ? -0.573 7.398 8.344 1.00 95.69 72 LEU A N 1
ATOM 593 C CA . LEU A 1 72 ? -1.221 6.214 8.921 1.00 95.69 72 LEU A CA 1
ATOM 594 C C . LEU A 1 72 ? -2.426 6.619 9.774 1.00 95.69 72 LEU A C 1
ATOM 596 O O . LEU A 1 72 ? -3.501 6.053 9.614 1.00 95.69 72 LEU A O 1
ATOM 600 N N . LYS A 1 73 ? -2.243 7.614 10.649 1.00 95.75 73 LYS A N 1
ATOM 601 C CA . LYS A 1 73 ? -3.320 8.145 11.486 1.00 95.75 73 LYS A CA 1
ATOM 602 C C . LYS A 1 73 ? -4.474 8.655 10.618 1.00 95.75 73 LYS A C 1
ATOM 604 O O . LYS A 1 73 ? -5.596 8.200 10.797 1.00 95.75 73 LYS A O 1
ATOM 609 N N . TYR A 1 74 ? -4.173 9.501 9.634 1.00 96.88 74 TYR A N 1
ATOM 610 C CA . TYR A 1 74 ? -5.172 10.056 8.723 1.00 96.88 74 TYR A CA 1
ATOM 611 C C . TYR A 1 74 ? -5.912 8.957 7.947 1.00 96.88 74 TYR A C 1
ATOM 613 O O . TYR A 1 74 ? -7.131 8.992 7.841 1.00 96.88 74 TYR A O 1
ATOM 621 N N . ALA A 1 75 ? -5.200 7.951 7.424 1.00 97.00 75 ALA A N 1
ATOM 622 C CA . ALA A 1 75 ? -5.827 6.843 6.704 1.00 97.00 75 ALA A CA 1
ATOM 623 C C . ALA A 1 75 ? -6.827 6.076 7.585 1.00 97.00 75 ALA A C 1
ATOM 625 O O . ALA A 1 75 ? -7.922 5.754 7.132 1.00 97.00 75 ALA A O 1
ATOM 626 N N . LEU A 1 76 ? -6.466 5.819 8.844 1.00 96.75 76 LEU A N 1
ATOM 627 C CA . LEU A 1 76 ? -7.339 5.155 9.811 1.00 96.75 76 LEU A CA 1
ATOM 628 C C . LEU A 1 76 ? -8.549 6.031 10.183 1.00 96.75 76 LEU A C 1
ATOM 630 O O . LEU A 1 76 ? -9.667 5.529 10.218 1.00 96.75 76 LEU A O 1
ATOM 634 N N . GLU A 1 77 ? -8.348 7.335 10.399 1.00 96.81 77 GLU A N 1
ATOM 635 C CA . GLU A 1 77 ? -9.427 8.309 10.657 1.00 96.81 77 GLU A CA 1
ATOM 636 C C . GLU A 1 77 ? -10.381 8.462 9.463 1.00 96.81 77 GLU A C 1
ATOM 638 O O . GLU A 1 77 ? -11.581 8.640 9.650 1.00 96.81 77 GLU A O 1
ATOM 643 N N . ALA A 1 78 ? -9.873 8.311 8.239 1.00 96.25 78 ALA A N 1
ATOM 644 C CA . ALA A 1 78 ? -10.662 8.273 7.010 1.00 96.25 78 ALA A CA 1
ATOM 645 C C . ALA A 1 78 ? -11.390 6.928 6.785 1.00 96.25 78 ALA A C 1
ATOM 647 O O . ALA A 1 78 ? -11.991 6.723 5.730 1.00 96.25 78 ALA A O 1
ATOM 648 N N . GLY A 1 79 ? -11.322 5.996 7.742 1.00 96.81 79 GLY A N 1
ATOM 649 C CA . GLY A 1 79 ? -11.991 4.695 7.669 1.00 96.81 79 GLY A CA 1
ATOM 650 C C . GLY A 1 79 ? -11.331 3.698 6.714 1.00 96.81 79 GLY A C 1
ATOM 651 O O . GLY A 1 79 ? -11.957 2.712 6.323 1.00 96.81 79 GLY A O 1
ATOM 652 N N . LEU A 1 80 ? -10.078 3.928 6.306 1.00 96.81 80 LEU A N 1
ATOM 653 C CA . LEU A 1 80 ? -9.370 3.004 5.424 1.00 96.81 80 LEU A CA 1
ATOM 654 C C . LEU A 1 80 ? -8.891 1.767 6.189 1.00 96.81 80 LEU A C 1
ATOM 656 O O . LEU A 1 80 ? -8.352 1.855 7.292 1.00 96.81 80 LEU A O 1
ATOM 660 N N . LEU A 1 81 ? -9.015 0.605 5.545 1.00 96.69 81 LEU A N 1
ATOM 661 C CA . LEU A 1 81 ? -8.477 -0.659 6.039 1.00 96.69 81 LEU A CA 1
ATOM 662 C C . LEU A 1 81 ? -7.014 -0.826 5.612 1.00 96.69 81 LEU A C 1
ATOM 664 O O . LEU A 1 81 ? -6.718 -1.231 4.484 1.00 96.69 81 LEU A O 1
ATOM 668 N N . VAL A 1 82 ? -6.096 -0.547 6.531 1.00 95.88 82 VAL A N 1
ATOM 669 C CA . VAL A 1 82 ? -4.660 -0.452 6.251 1.00 95.88 82 VAL A CA 1
ATOM 670 C C . VAL A 1 82 ? -3.959 -1.788 6.505 1.00 95.88 82 VAL A C 1
ATOM 672 O O . VAL A 1 82 ? -3.985 -2.319 7.608 1.00 95.88 82 VAL A O 1
ATOM 675 N N . THR A 1 83 ? -3.275 -2.328 5.503 1.00 95.25 83 THR A N 1
ATOM 676 C CA . THR A 1 83 ? -2.384 -3.495 5.616 1.00 95.25 83 THR A CA 1
ATOM 677 C C . THR A 1 83 ? -0.925 -3.058 5.758 1.00 95.25 83 THR A C 1
ATOM 679 O O . THR A 1 83 ? -0.577 -1.892 5.559 1.00 95.25 83 THR A O 1
ATOM 682 N N . ALA A 1 84 ? -0.023 -4.001 6.042 1.00 93.19 84 ALA A N 1
ATOM 683 C CA . ALA A 1 84 ? 1.414 -3.714 6.062 1.00 93.19 84 ALA A CA 1
ATOM 684 C C . ALA A 1 84 ? 1.955 -3.199 4.718 1.00 93.19 84 ALA A C 1
ATOM 686 O O . ALA A 1 84 ? 2.811 -2.315 4.710 1.00 93.19 84 ALA A O 1
ATOM 687 N N . LEU A 1 85 ? 1.433 -3.699 3.591 1.00 91.31 85 LEU A N 1
ATOM 688 C CA . LEU A 1 85 ? 1.796 -3.184 2.269 1.00 91.31 85 LEU A CA 1
ATOM 689 C C . LEU A 1 85 ? 1.313 -1.748 2.089 1.00 91.31 85 LEU A C 1
ATOM 691 O O . LEU A 1 85 ? 2.029 -0.941 1.498 1.00 91.31 85 LEU A O 1
ATOM 695 N N . ASP A 1 86 ? 0.147 -1.406 2.647 1.00 93.12 86 ASP A N 1
ATOM 696 C CA . ASP A 1 86 ? -0.343 -0.039 2.540 1.00 93.12 86 ASP A CA 1
ATOM 697 C C . ASP A 1 86 ? 0.501 0.954 3.331 1.00 93.12 86 ASP A C 1
ATOM 699 O O . ASP A 1 86 ? 0.888 2.010 2.818 1.00 93.12 86 ASP A O 1
ATOM 703 N N . GLY A 1 87 ? 0.862 0.562 4.554 1.00 92.69 87 GLY A N 1
ATOM 704 C CA . GLY A 1 87 ? 1.801 1.312 5.375 1.00 92.69 87 GLY A CA 1
ATOM 705 C C . GLY A 1 87 ? 3.138 1.525 4.664 1.00 92.69 87 GLY A C 1
ATOM 706 O O . GLY A 1 87 ? 3.661 2.641 4.670 1.00 92.69 87 GLY A O 1
ATOM 707 N N . LEU A 1 88 ? 3.656 0.487 4.000 1.00 91.75 88 LEU A N 1
ATOM 708 C CA . LEU A 1 88 ? 4.925 0.546 3.282 1.00 91.75 88 LEU A CA 1
ATOM 709 C C . LEU A 1 88 ? 4.875 1.501 2.083 1.00 91.75 88 LEU A C 1
ATOM 711 O O . LEU A 1 88 ? 5.769 2.335 1.936 1.00 91.75 88 LEU A O 1
ATOM 715 N N . PHE A 1 89 ? 3.855 1.394 1.230 1.00 90.38 89 PHE A N 1
ATOM 716 C CA . PHE A 1 89 ? 3.823 2.141 -0.030 1.00 90.38 89 PHE A CA 1
ATOM 717 C C . PHE A 1 89 ? 3.312 3.570 0.105 1.00 90.38 89 PHE A C 1
ATOM 719 O O . PHE A 1 89 ? 3.822 4.455 -0.582 1.00 90.38 89 PHE A O 1
ATOM 726 N N . TRP A 1 90 ? 2.325 3.816 0.968 1.00 91.94 90 TRP A N 1
ATOM 727 C CA . TRP A 1 90 ? 1.644 5.112 1.014 1.00 91.94 90 TRP A CA 1
ATOM 728 C C . TRP A 1 90 ? 1.902 5.867 2.318 1.00 91.94 90 TRP A C 1
ATOM 730 O O . TRP A 1 90 ? 2.032 7.091 2.290 1.00 91.94 90 TRP A O 1
ATOM 740 N N . SER A 1 91 ? 2.103 5.175 3.443 1.00 89.50 91 SER A N 1
ATOM 741 C CA . SER A 1 91 ? 2.391 5.827 4.732 1.00 89.50 91 SER A CA 1
ATOM 742 C C . SER A 1 91 ? 3.885 5.976 5.045 1.00 89.50 91 SER A C 1
ATOM 744 O O . SER A 1 91 ? 4.233 6.616 6.030 1.00 89.50 91 SER A O 1
ATOM 746 N N . GLY A 1 92 ? 4.791 5.409 4.240 1.00 88.31 92 GLY A N 1
ATOM 747 C CA . GLY A 1 92 ? 6.234 5.421 4.529 1.00 88.31 92 GLY A CA 1
ATOM 748 C C . GLY A 1 92 ? 6.607 4.676 5.821 1.00 88.31 92 GLY A C 1
ATOM 749 O O . GLY A 1 92 ? 7.644 4.953 6.424 1.00 88.31 92 GLY A O 1
ATOM 750 N N . SER A 1 93 ? 5.754 3.748 6.261 1.00 89.88 93 SER A N 1
ATOM 751 C CA . SER A 1 93 ? 5.954 2.932 7.455 1.00 89.88 93 SER A CA 1
ATOM 752 C C . SER A 1 93 ? 6.627 1.612 7.092 1.00 89.88 93 SER A C 1
ATOM 754 O O . SER A 1 93 ? 6.041 0.751 6.443 1.00 89.88 93 SER A O 1
ATOM 756 N N . GLN A 1 94 ? 7.859 1.418 7.563 1.00 89.06 94 GLN A N 1
ATOM 757 C CA . GLN A 1 94 ? 8.555 0.128 7.453 1.00 89.06 94 GLN A CA 1
ATOM 758 C C . GLN A 1 94 ? 8.119 -0.877 8.531 1.00 89.06 94 GLN A C 1
ATOM 760 O O . GLN A 1 94 ? 8.398 -2.068 8.418 1.00 89.06 94 GLN A O 1
ATOM 765 N N . ARG A 1 95 ? 7.485 -0.404 9.613 1.00 92.25 95 ARG A N 1
ATOM 766 C CA . ARG A 1 95 ? 7.125 -1.206 10.793 1.00 92.25 95 ARG A CA 1
ATOM 767 C C . ARG A 1 95 ? 5.727 -0.832 11.281 1.00 92.25 95 ARG A C 1
ATOM 769 O O . ARG A 1 95 ? 5.575 -0.321 12.389 1.00 92.25 95 ARG A O 1
ATOM 776 N N . ILE A 1 96 ? 4.708 -1.118 10.468 1.00 94.25 96 ILE A N 1
ATOM 777 C CA . ILE A 1 96 ? 3.321 -0.703 10.744 1.00 94.25 96 ILE A CA 1
ATOM 778 C C . ILE A 1 96 ? 2.833 -1.118 12.137 1.00 94.25 96 ILE A C 1
ATOM 780 O O . ILE A 1 96 ? 2.202 -0.324 12.821 1.00 94.25 96 ILE A O 1
ATOM 784 N N . ALA A 1 97 ? 3.193 -2.314 12.613 1.00 94.81 97 ALA A N 1
ATOM 785 C CA . ALA A 1 97 ? 2.784 -2.795 13.932 1.00 94.81 97 ALA A CA 1
ATOM 786 C C . ALA A 1 97 ? 3.312 -1.907 15.075 1.00 94.81 97 ALA A C 1
ATOM 788 O O . ALA A 1 97 ? 2.608 -1.678 16.056 1.00 94.81 97 ALA A O 1
ATOM 789 N N . ALA A 1 98 ? 4.529 -1.371 14.937 1.00 95.50 98 ALA A N 1
ATOM 790 C CA . ALA A 1 98 ? 5.102 -0.451 15.915 1.00 95.50 98 ALA A CA 1
ATOM 791 C C . ALA A 1 98 ? 4.420 0.922 15.863 1.00 95.50 98 ALA A C 1
ATOM 793 O O . ALA A 1 98 ? 4.202 1.538 16.903 1.00 95.50 98 ALA A O 1
ATOM 794 N N . ASP A 1 99 ? 4.065 1.399 14.670 1.00 94.69 99 ASP A N 1
ATOM 795 C CA . ASP A 1 99 ? 3.346 2.665 14.519 1.00 94.69 99 ASP A CA 1
ATOM 796 C C . ASP A 1 99 ? 1.913 2.555 15.067 1.00 94.69 99 ASP A C 1
ATOM 798 O O . ASP A 1 99 ? 1.484 3.422 15.825 1.00 94.69 99 ASP A O 1
ATOM 802 N N . VAL A 1 100 ? 1.218 1.443 14.802 1.00 95.94 100 VAL A N 1
ATOM 803 C CA . VAL A 1 100 ? -0.097 1.121 15.385 1.00 95.94 100 VAL A CA 1
ATOM 804 C C . VAL A 1 100 ? -0.031 1.038 16.909 1.00 95.94 100 VAL A C 1
ATOM 806 O O . VAL A 1 100 ? -0.907 1.575 17.585 1.00 95.94 100 VAL A O 1
ATOM 809 N N . LEU A 1 101 ? 1.005 0.408 17.476 1.00 96.62 101 LEU A N 1
ATOM 810 C CA . LEU A 1 101 ? 1.191 0.365 18.929 1.00 96.62 101 LEU A CA 1
ATOM 811 C C . LEU A 1 101 ? 1.291 1.775 19.526 1.00 96.62 101 LEU A C 1
ATOM 813 O O . LEU A 1 101 ? 0.647 2.050 20.535 1.00 96.62 101 LEU A O 1
ATOM 817 N N . ARG A 1 102 ? 2.043 2.683 18.890 1.00 94.94 102 ARG A N 1
ATOM 818 C CA . ARG A 1 102 ? 2.145 4.077 19.352 1.00 94.94 102 ARG A CA 1
ATOM 819 C C . ARG A 1 102 ? 0.817 4.822 19.244 1.00 94.94 102 ARG A C 1
ATOM 821 O O . ARG A 1 102 ? 0.481 5.564 20.159 1.00 94.94 102 ARG A O 1
ATOM 828 N N . LEU A 1 103 ? 0.045 4.599 18.178 1.00 95.38 103 LEU A N 1
ATOM 829 C CA . LEU A 1 103 ? -1.290 5.194 18.034 1.00 95.38 103 LEU A CA 1
ATOM 830 C C . LEU A 1 103 ? -2.242 4.725 19.145 1.00 95.38 103 LEU A C 1
ATOM 832 O O . LEU A 1 103 ? -2.943 5.540 19.746 1.00 95.38 103 LEU A O 1
ATOM 836 N N . ARG A 1 104 ? -2.205 3.433 19.489 1.00 97.44 104 ARG A N 1
ATOM 837 C CA . ARG A 1 104 ? -2.945 2.888 20.639 1.00 97.44 104 ARG A CA 1
ATOM 838 C C . ARG A 1 104 ? -2.520 3.532 21.953 1.00 97.44 104 ARG A C 1
ATOM 840 O O . ARG A 1 104 ? -3.370 3.926 22.742 1.00 97.44 104 ARG A O 1
ATOM 847 N N . GLN A 1 105 ? -1.214 3.690 22.169 1.00 97.62 105 GLN A N 1
ATOM 848 C CA . GLN A 1 105 ? -0.673 4.367 23.354 1.00 97.62 105 GLN A CA 1
ATOM 849 C C . GLN A 1 105 ? -1.082 5.845 23.428 1.00 97.62 105 GLN A C 1
ATOM 851 O O . GLN A 1 105 ? -1.222 6.372 24.527 1.00 97.62 105 GLN A O 1
ATOM 856 N N . SER A 1 106 ? -1.330 6.503 22.290 1.00 95.62 106 SER A N 1
ATOM 857 C CA . SER A 1 106 ? -1.906 7.854 22.242 1.00 95.62 106 SER A CA 1
ATOM 858 C C . SER A 1 106 ? -3.438 7.895 22.366 1.00 95.62 106 SER A C 1
ATOM 860 O O . SER A 1 106 ? -4.028 8.948 22.150 1.00 95.62 106 SER A O 1
ATOM 862 N N . GLY A 1 107 ? -4.093 6.772 22.683 1.00 97.00 107 GLY A N 1
ATOM 863 C CA . GLY A 1 107 ? -5.542 6.688 22.904 1.00 97.00 107 GLY A CA 1
ATOM 864 C C . GLY A 1 107 ? -6.384 6.384 21.660 1.00 97.00 107 GLY A C 1
ATOM 865 O O . GLY A 1 107 ? -7.608 6.386 21.745 1.00 97.00 107 GLY A O 1
ATOM 866 N N . MET A 1 108 ? -5.769 6.105 20.508 1.00 97.50 108 MET A N 1
ATOM 867 C CA . MET A 1 108 ? -6.498 5.769 19.282 1.00 97.50 108 MET A CA 1
ATOM 868 C C . MET A 1 108 ? -6.922 4.286 19.301 1.00 97.50 108 MET A C 1
ATOM 870 O O . MET A 1 108 ? -6.050 3.419 19.421 1.00 97.50 108 MET A O 1
ATOM 874 N N . PRO A 1 109 ? -8.217 3.945 19.149 1.00 97.25 109 PRO A N 1
ATOM 875 C CA . PRO A 1 109 ? -8.725 2.583 19.344 1.00 97.25 109 PRO A CA 1
ATOM 876 C C . PRO A 1 109 ? -8.503 1.676 18.119 1.00 97.25 109 PRO A C 1
ATOM 878 O O . PRO A 1 109 ? -9.414 1.009 17.651 1.00 97.25 109 PRO A O 1
ATOM 881 N N . VAL A 1 110 ? -7.281 1.630 17.579 1.00 97.88 110 VAL A N 1
ATOM 882 C CA . VAL A 1 110 ? -6.978 0.869 16.356 1.00 97.88 110 VAL A CA 1
ATOM 883 C C . VAL A 1 110 ? -7.172 -0.635 16.583 1.00 97.88 110 VAL A C 1
ATOM 885 O O . VAL A 1 110 ? -6.452 -1.249 17.379 1.00 97.88 110 VAL A O 1
ATOM 888 N N . VAL A 1 111 ? -8.069 -1.256 15.827 1.00 98.06 111 VAL A N 1
ATOM 889 C CA . VAL A 1 111 ? -8.358 -2.694 15.829 1.00 98.06 111 VAL A CA 1
ATOM 890 C C . VAL A 1 111 ? -7.437 -3.426 14.849 1.00 98.06 111 VAL A C 1
ATOM 892 O O . VAL A 1 111 ? -7.042 -2.887 13.816 1.00 98.06 111 VAL A O 1
ATOM 895 N N . THR A 1 112 ? -7.050 -4.662 15.181 1.00 98.31 112 THR A N 1
ATOM 896 C CA . THR A 1 112 ? -6.359 -5.569 14.250 1.00 98.31 112 THR A CA 1
ATOM 897 C C . THR A 1 112 ? -7.324 -6.656 13.808 1.00 98.31 112 THR A C 1
ATOM 899 O O . THR A 1 112 ? -7.847 -7.391 14.6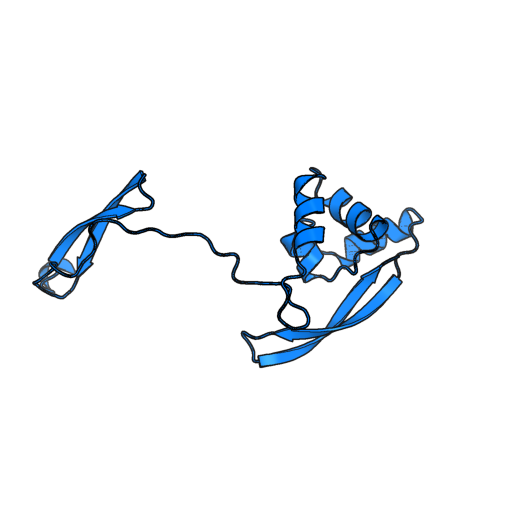40 1.00 98.31 112 THR A O 1
ATOM 902 N N . THR A 1 113 ? -7.507 -6.785 12.501 1.00 97.81 113 THR A N 1
ATOM 903 C CA . THR A 1 113 ? -8.269 -7.861 11.866 1.00 97.81 113 THR A CA 1
ATOM 904 C C . THR A 1 113 ? -7.371 -8.657 10.922 1.00 97.81 113 THR A C 1
ATOM 906 O O . THR A 1 113 ? -6.200 -8.327 10.721 1.00 97.81 113 THR A O 1
ATOM 909 N N . THR A 1 114 ? -7.908 -9.727 10.350 1.00 97.50 114 THR A N 1
ATOM 910 C CA . THR A 1 114 ? -7.232 -10.542 9.342 1.00 97.50 114 THR A CA 1
ATOM 911 C C . THR A 1 114 ? -7.992 -10.459 8.029 1.00 97.50 114 THR A C 1
ATOM 913 O O . THR A 1 114 ? -9.198 -10.687 7.999 1.00 97.50 114 THR A O 1
ATOM 916 N N . VAL A 1 115 ? -7.278 -10.181 6.941 1.00 95.12 115 VAL A N 1
ATOM 917 C CA . VAL A 1 115 ? -7.821 -10.201 5.578 1.00 95.12 115 VAL A CA 1
ATOM 918 C C . VAL A 1 115 ? -7.102 -11.237 4.738 1.00 95.12 115 VAL A C 1
ATOM 920 O O . VAL A 1 115 ? -5.915 -11.501 4.934 1.00 95.12 115 VAL A O 1
ATOM 923 N N . GLU A 1 116 ? -7.823 -11.825 3.797 1.00 94.94 116 GLU A N 1
ATOM 924 C CA . GLU A 1 116 ? -7.247 -12.721 2.809 1.00 94.94 116 GLU A CA 1
ATOM 925 C C . GLU A 1 116 ? -6.794 -11.920 1.584 1.00 94.94 116 GLU A C 1
ATOM 927 O O . GLU A 1 116 ? -7.542 -11.098 1.057 1.00 94.94 116 GLU A O 1
ATOM 932 N N . VAL A 1 117 ? -5.549 -12.127 1.159 1.00 91.88 117 VAL A N 1
ATOM 933 C CA . VAL A 1 117 ? -4.937 -11.427 0.026 1.00 91.88 117 VAL A CA 1
ATOM 934 C C . VAL A 1 117 ? -4.301 -12.438 -0.912 1.00 91.88 117 VAL A C 1
ATOM 936 O O . VAL A 1 117 ? -3.637 -13.378 -0.473 1.00 91.88 117 VAL A O 1
ATOM 939 N N . HIS A 1 118 ? -4.494 -12.217 -2.208 1.00 91.31 118 HIS A N 1
ATOM 940 C CA . HIS A 1 118 ? -3.878 -12.993 -3.271 1.00 91.31 118 HIS A CA 1
ATOM 941 C C . HIS A 1 118 ? -2.680 -12.241 -3.862 1.00 91.31 118 HIS A C 1
ATOM 943 O O . HIS A 1 118 ? -2.797 -11.076 -4.243 1.00 91.31 118 HIS A O 1
ATOM 949 N N . ASP A 1 119 ? -1.538 -12.915 -3.954 1.00 88.44 119 ASP A N 1
ATOM 950 C CA . ASP A 1 119 ? -0.338 -12.432 -4.631 1.00 88.44 119 ASP A CA 1
ATOM 951 C C . ASP A 1 119 ? -0.206 -13.120 -5.992 1.00 88.44 119 ASP A C 1
ATOM 953 O O . ASP A 1 119 ? 0.030 -14.325 -6.078 1.00 88.44 119 ASP A O 1
ATOM 957 N N . ASN A 1 120 ? -0.327 -12.336 -7.062 1.00 85.81 120 ASN A N 1
ATOM 958 C CA . ASN A 1 120 ? -0.261 -12.831 -8.433 1.00 85.81 120 ASN A CA 1
ATOM 959 C C . ASN A 1 120 ? 1.158 -13.206 -8.888 1.00 85.81 120 ASN A C 1
ATOM 961 O O . ASN A 1 120 ? 1.295 -13.940 -9.863 1.00 85.81 120 ASN A O 1
ATOM 965 N N . LEU A 1 121 ? 2.206 -12.716 -8.216 1.00 83.94 121 LEU A N 1
ATOM 966 C CA . LEU A 1 121 ? 3.588 -13.068 -8.534 1.00 83.94 121 LEU A CA 1
ATOM 967 C C . LEU A 1 121 ? 3.903 -14.490 -8.070 1.00 83.94 121 LEU A C 1
ATOM 969 O O . LEU A 1 121 ? 4.594 -15.229 -8.766 1.00 83.94 121 LEU A O 1
ATOM 973 N N . THR A 1 122 ? 3.400 -14.864 -6.893 1.00 87.31 122 THR A N 1
ATOM 974 C CA . THR A 1 122 ? 3.618 -16.194 -6.304 1.00 87.31 122 THR A CA 1
ATOM 975 C C . THR A 1 122 ? 2.457 -17.157 -6.538 1.00 87.31 122 THR A C 1
ATOM 977 O O . THR A 1 122 ? 2.606 -18.352 -6.294 1.00 87.31 122 THR A O 1
ATOM 980 N N . GLY A 1 123 ? 1.300 -16.660 -6.982 1.00 92.06 123 GLY A N 1
ATOM 981 C CA . GLY A 1 123 ? 0.069 -17.438 -7.116 1.00 92.06 123 GLY A CA 1
ATOM 982 C C . GLY A 1 123 ? -0.502 -17.900 -5.773 1.00 92.06 123 GLY A C 1
ATOM 983 O O . GLY A 1 123 ? -1.266 -18.861 -5.736 1.00 92.06 123 GLY A O 1
ATOM 984 N N . THR A 1 124 ? -0.117 -17.261 -4.662 1.00 93.62 124 THR A N 1
ATOM 985 C CA . THR A 1 124 ? -0.508 -17.699 -3.315 1.00 93.62 124 THR A CA 1
ATOM 986 C C . THR A 1 124 ? -1.552 -16.790 -2.690 1.00 93.62 124 THR A C 1
ATOM 988 O O . THR A 1 124 ? -1.514 -15.570 -2.840 1.00 93.62 124 THR A O 1
ATOM 991 N N . THR A 1 125 ? -2.464 -17.400 -1.937 1.00 94.94 125 THR A N 1
ATOM 992 C CA . THR A 1 125 ? -3.440 -16.696 -1.106 1.00 94.94 125 THR A CA 1
ATOM 993 C C . THR A 1 125 ? -3.033 -16.827 0.354 1.00 94.94 125 THR A C 1
ATOM 995 O O . THR A 1 125 ? -2.712 -17.920 0.824 1.00 94.94 125 THR A O 1
ATOM 998 N N . ARG A 1 126 ? -2.983 -15.704 1.074 1.00 93.88 126 ARG A N 1
ATOM 999 C CA . ARG A 1 126 ? -2.513 -15.652 2.461 1.00 93.88 126 ARG A CA 1
ATOM 1000 C C . ARG A 1 126 ? -3.393 -14.742 3.296 1.00 93.88 126 ARG A C 1
ATOM 1002 O O . ARG A 1 126 ? -3.849 -13.699 2.839 1.00 93.88 126 ARG A O 1
ATOM 1009 N N . LYS A 1 127 ? -3.558 -15.122 4.558 1.00 95.94 127 LYS A N 1
ATOM 1010 C CA . LYS A 1 127 ? -4.146 -14.271 5.586 1.00 95.94 127 LYS A CA 1
ATOM 1011 C C . LYS A 1 127 ? -3.082 -13.322 6.124 1.00 95.94 127 LYS A C 1
ATOM 1013 O O . LYS A 1 127 ? -2.027 -13.773 6.566 1.00 95.94 127 LYS A O 1
ATOM 1018 N N . ILE A 1 128 ? -3.353 -12.023 6.074 1.00 94.38 128 ILE A N 1
ATOM 1019 C CA . ILE A 1 128 ? -2.456 -10.977 6.571 1.00 94.38 128 ILE A CA 1
ATOM 1020 C C . ILE A 1 128 ? -3.188 -10.076 7.571 1.00 94.38 128 ILE A C 1
ATOM 1022 O O . ILE A 1 128 ? -4.410 -9.927 7.482 1.00 94.38 128 ILE A O 1
ATOM 1026 N N . PRO A 1 129 ? -2.468 -9.451 8.517 1.00 97.12 129 PRO A N 1
ATOM 1027 C CA . PRO A 1 129 ? -3.066 -8.466 9.402 1.00 97.12 129 PRO A CA 1
ATOM 1028 C C . PRO A 1 129 ? -3.467 -7.199 8.636 1.00 97.12 129 PRO A C 1
ATOM 1030 O O . PRO A 1 129 ? -2.738 -6.717 7.761 1.00 97.12 129 PRO A O 1
ATOM 1033 N N . ALA A 1 130 ? -4.603 -6.634 9.028 1.00 97.31 130 ALA A N 1
ATOM 1034 C CA . ALA A 1 130 ? -5.066 -5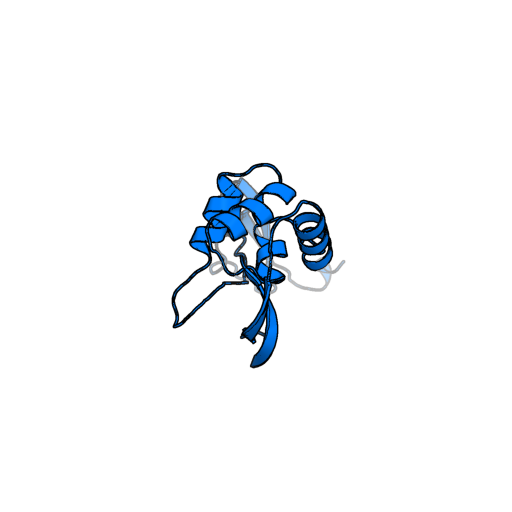.315 8.625 1.00 97.31 130 ALA A CA 1
ATOM 1035 C C . ALA A 1 130 ? -5.538 -4.518 9.847 1.00 97.31 130 ALA A C 1
ATOM 1037 O O . ALA A 1 130 ? -5.878 -5.089 10.886 1.00 97.31 130 ALA A O 1
ATOM 1038 N N . TYR A 1 131 ? -5.541 -3.198 9.720 1.00 97.81 131 TYR A N 1
ATOM 1039 C CA . TYR A 1 131 ? -5.806 -2.257 10.797 1.00 97.81 131 TYR A CA 1
ATOM 1040 C C . TYR A 1 131 ? -6.891 -1.269 10.382 1.00 97.81 131 TYR A C 1
ATOM 1042 O O . TYR A 1 131 ? -6.872 -0.768 9.259 1.00 97.81 131 TYR A O 1
ATOM 1050 N N . HIS A 1 132 ? -7.816 -0.990 11.291 1.00 97.88 132 HIS A N 1
ATOM 1051 C CA . HIS A 1 132 ? -8.874 0.006 11.126 1.00 97.88 132 HIS A CA 1
ATOM 1052 C C . HIS A 1 132 ? -9.234 0.602 12.493 1.00 97.88 132 HIS A C 1
ATOM 1054 O O . HIS A 1 132 ? -8.758 0.109 13.520 1.00 97.88 132 HIS A O 1
ATOM 1060 N N . LEU A 1 133 ? -10.025 1.673 12.502 1.00 97.06 133 LEU A N 1
ATOM 1061 C CA . LEU A 1 133 ? -10.685 2.171 13.712 1.00 97.06 133 LEU A CA 1
ATOM 1062 C C . LEU A 1 133 ? -11.949 1.375 14.030 1.00 97.06 133 LEU A C 1
ATOM 1064 O O . LEU A 1 133 ? -12.595 0.899 13.067 1.00 97.06 133 LEU A O 1
#

Sequence (133 aa):
MLREEWDISQKNAVFNDKRFGCVYSLKASLSSVPDTYRYHLSHRIRRVVGNENTSLPYQQVAREVKAPRERLKYALEAGLLVTALDGLFWSGSQRIAADVLRLRQSGMPVVTTTVEVHDNLTGTTRKIPAYHL

pLDDT: mean 89.6, std 9.02, range [55.0, 98.31]

Foldseek 3Di:
DVCVVAVKDKDWAAEQVPDIDIDIDSDPDCPVPDRYDYDDDDPPDFDDDPNDGPCVVLQVLLVVDPQLLVSVVVCQVVFHWAFCVSSVPRSVDPPVVVSVVVCVVVVNPKDKDWDWDADPVVRDIDIGIIIHD

Organism: Escherichia coli O81 (strain ED1a) (NCBI:txid585397)